Protein AF-A0AAJ2AVD1-F1 (afdb_monomer)

Solvent-accessible surface area (backbone atoms only — not comparable to full-atom values): 3852 Å² total; per-residue (Å²): 105,45,83,46,61,38,47,70,85,38,66,55,98,89,40,66,49,55,65,48,47,37,38,24,42,87,88,69,44,72,39,55,74,64,23,53,50,40,45,39,42,59,76,66,38,86,86,40,75,46,67,68,53,49,49,53,56,45,50,56,54,48,63,73,68,103

Sequence (66 aa):
MRLFYTTHDFVYKGLSYPGIPFLCSEDMELVKPASDYLLWVALENGQTRSHATWKSYAEAIYDYFA

Foldseek 3Di:
DDKDWDDQPDDDPRHGDTLQIFDADPVRHGPVVLRVVSCCLDPPPPVNPDSVSSVVSNVVVVVVVD

Structure (mmCIF, N/CA/C/O backbone):
data_AF-A0AAJ2AVD1-F1
#
_entry.id   AF-A0AAJ2AVD1-F1
#
loop_
_atom_site.group_PDB
_atom_site.id
_atom_site.type_symbol
_atom_site.label_atom_id
_atom_site.label_alt_id
_atom_site.label_comp_id
_atom_site.label_asym_id
_atom_site.label_entity_id
_atom_site.label_seq_id
_atom_site.pdbx_PDB_ins_code
_atom_site.Cartn_x
_atom_site.Cartn_y
_atom_site.Cartn_z
_atom_site.occupancy
_atom_site.B_iso_or_equiv
_atom_site.auth_seq_id
_atom_site.aut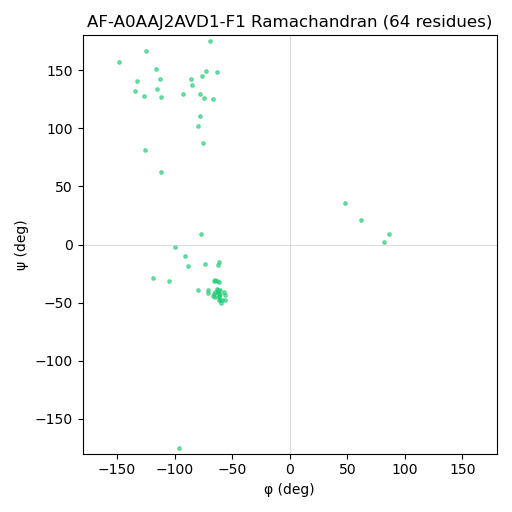h_comp_id
_atom_site.auth_asym_id
_atom_site.auth_atom_id
_atom_site.pdbx_PDB_model_num
ATOM 1 N N . MET A 1 1 ? 4.131 1.596 -15.200 1.00 93.81 1 MET A N 1
ATOM 2 C CA . MET A 1 1 ? 3.445 0.951 -14.046 1.00 93.81 1 MET A CA 1
ATOM 3 C C . MET A 1 1 ? 1.948 1.238 -14.088 1.00 93.81 1 MET A C 1
ATOM 5 O O . MET A 1 1 ? 1.548 2.172 -14.773 1.00 93.81 1 MET A O 1
ATOM 9 N N . ARG A 1 2 ? 1.109 0.468 -13.383 1.00 96.06 2 ARG A N 1
ATOM 10 C CA . ARG A 1 2 ? -0.343 0.705 -13.266 1.00 96.06 2 ARG A CA 1
ATOM 11 C C . ARG A 1 2 ? -0.810 0.557 -11.822 1.00 96.06 2 ARG A C 1
ATOM 13 O O . ARG A 1 2 ? -0.480 -0.433 -11.172 1.00 96.06 2 ARG A O 1
ATOM 20 N N . LEU A 1 3 ? -1.586 1.529 -11.345 1.00 96.81 3 LEU A N 1
ATOM 21 C CA . LEU A 1 3 ? -2.168 1.523 -10.005 1.00 96.81 3 LEU A CA 1
ATOM 22 C C . LEU A 1 3 ? -3.573 0.910 -10.024 1.00 96.81 3 LEU A C 1
ATOM 24 O O . LEU A 1 3 ? -4.427 1.326 -10.807 1.00 96.81 3 LEU A O 1
ATOM 28 N N . PHE A 1 4 ? -3.809 -0.050 -9.136 1.00 97.50 4 PHE A N 1
ATOM 29 C CA . PHE A 1 4 ? -5.080 -0.748 -8.974 1.00 97.50 4 PHE A CA 1
ATOM 30 C C . PHE A 1 4 ? -5.575 -0.662 -7.534 1.00 97.50 4 PHE A C 1
ATOM 32 O O . PHE A 1 4 ? -4.834 -0.290 -6.626 1.00 97.50 4 PHE A O 1
ATOM 39 N N . TYR A 1 5 ? -6.842 -1.024 -7.339 1.00 97.75 5 TYR A N 1
ATOM 40 C CA . TYR A 1 5 ? -7.506 -1.018 -6.044 1.00 97.75 5 TYR A CA 1
ATOM 41 C C . TYR A 1 5 ? -8.245 -2.332 -5.836 1.00 97.75 5 TYR A C 1
ATOM 43 O O . TYR A 1 5 ? -8.846 -2.870 -6.769 1.00 97.75 5 TYR A O 1
ATOM 51 N N . THR A 1 6 ? -8.205 -2.848 -4.614 1.00 97.50 6 THR A N 1
ATOM 52 C CA . THR A 1 6 ? -8.949 -4.052 -4.247 1.00 97.50 6 THR A CA 1
ATOM 53 C C . THR A 1 6 ? -10.458 -3.836 -4.362 1.00 97.50 6 THR A C 1
ATOM 55 O O . THR A 1 6 ? -10.975 -2.738 -4.135 1.00 97.50 6 THR A O 1
ATOM 58 N N . THR A 1 7 ? -11.182 -4.903 -4.687 1.00 97.75 7 THR A N 1
ATOM 59 C CA . THR A 1 7 ? -12.650 -4.944 -4.662 1.00 97.75 7 THR A CA 1
ATOM 60 C C . THR A 1 7 ? -13.138 -5.552 -3.346 1.00 97.75 7 THR A C 1
ATOM 62 O O . THR A 1 7 ? -12.349 -5.884 -2.460 1.00 97.75 7 THR A O 1
ATOM 65 N N . HIS A 1 8 ? -14.452 -5.741 -3.223 1.00 97.62 8 HIS A N 1
ATOM 66 C CA . HIS A 1 8 ? -15.033 -6.467 -2.097 1.00 97.62 8 HIS A CA 1
ATOM 67 C C . HIS A 1 8 ? -14.581 -7.936 -2.004 1.00 97.62 8 HIS A C 1
ATOM 69 O O . HIS A 1 8 ? -14.689 -8.527 -0.929 1.00 97.62 8 HIS A O 1
ATOM 75 N N . ASP A 1 9 ? -14.037 -8.500 -3.085 1.00 97.88 9 ASP A N 1
ATOM 76 C CA . ASP A 1 9 ? -13.539 -9.879 -3.136 1.00 97.88 9 ASP A CA 1
ATOM 77 C C . ASP A 1 9 ? -12.214 -10.050 -2.382 1.00 97.88 9 ASP A C 1
ATOM 79 O O . ASP A 1 9 ? -11.822 -11.167 -2.040 1.00 97.88 9 ASP A O 1
ATOM 83 N N . PHE A 1 10 ? -11.515 -8.948 -2.093 1.00 96.62 10 PHE A N 1
ATOM 84 C CA . PHE A 1 1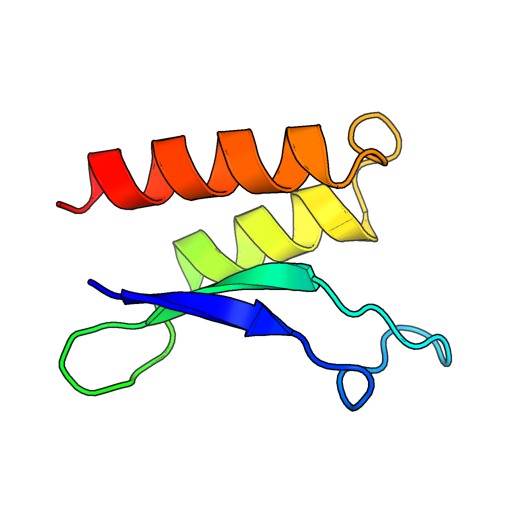0 ? -10.308 -8.986 -1.283 1.00 96.62 10 PHE A CA 1
ATOM 85 C C . PHE A 1 10 ? -10.666 -9.101 0.200 1.00 96.62 10 PHE A C 1
ATOM 87 O O . PHE A 1 10 ? -11.176 -8.160 0.819 1.00 96.62 10 PHE A O 1
ATOM 94 N N . VAL A 1 11 ? -10.372 -10.268 0.771 1.00 96.69 11 VAL A N 1
ATOM 95 C CA . VAL A 1 11 ? -10.656 -10.594 2.169 1.00 96.69 11 VAL A CA 1
ATOM 96 C C . VAL A 1 11 ? -9.356 -10.723 2.949 1.00 96.69 11 VAL A C 1
ATOM 98 O O . VAL A 1 11 ? -8.478 -11.511 2.602 1.00 96.69 11 VAL A O 1
ATOM 101 N N . TYR A 1 12 ? -9.268 -9.996 4.058 1.00 94.62 12 TYR A N 1
ATOM 102 C CA . TYR A 1 12 ? -8.161 -10.073 4.999 1.00 94.62 12 TYR A CA 1
ATOM 103 C C . TYR A 1 12 ? -8.688 -10.330 6.408 1.00 94.62 12 TYR A C 1
ATOM 105 O O . TYR A 1 12 ? -9.595 -9.646 6.874 1.00 94.62 12 TYR A O 1
ATOM 113 N N . LYS A 1 13 ? -8.155 -11.355 7.089 1.00 94.81 13 LYS A N 1
ATOM 114 C CA . LYS A 1 13 ? -8.607 -11.780 8.433 1.00 94.81 13 LYS A CA 1
ATOM 115 C C . LYS A 1 13 ? -10.144 -11.925 8.545 1.00 94.81 13 LYS A C 1
ATOM 117 O O . LYS A 1 13 ? -10.730 -11.629 9.580 1.00 94.81 13 LYS A O 1
ATOM 122 N N . GLY A 1 14 ? -10.793 -12.386 7.470 1.00 96.25 14 GLY A N 1
ATOM 123 C CA . GLY A 1 14 ? -12.244 -12.607 7.405 1.00 96.25 14 GLY A CA 1
ATOM 124 C C . GLY A 1 14 ? -13.095 -11.362 7.121 1.00 96.25 14 GLY A C 1
ATOM 125 O O . GLY A 1 14 ? -14.316 -11.476 7.071 1.00 96.25 14 GLY A O 1
ATOM 126 N N . LEU A 1 15 ? -12.483 -10.194 6.911 1.00 95.06 15 LEU A N 1
ATOM 127 C CA . LEU A 1 15 ? -13.174 -8.947 6.580 1.00 95.06 15 LEU A CA 1
ATOM 128 C C . LEU A 1 15 ? -12.841 -8.508 5.150 1.00 95.06 15 LEU A C 1
ATOM 130 O O . LEU A 1 15 ? -11.714 -8.670 4.688 1.00 95.06 15 LEU A O 1
ATOM 134 N N . SER A 1 16 ? -13.832 -7.957 4.452 1.00 96.44 16 SER A N 1
ATOM 135 C CA . SER A 1 16 ? -13.666 -7.391 3.109 1.00 96.44 16 SER A CA 1
ATOM 136 C C . SER A 1 16 ? -13.019 -6.007 3.198 1.00 96.44 16 SER A C 1
ATOM 138 O O . SER A 1 16 ? -13.497 -5.157 3.953 1.00 96.44 16 SER A O 1
ATOM 140 N N . TYR A 1 17 ? -11.959 -5.776 2.420 1.00 94.62 17 TYR A N 1
ATOM 141 C CA . TYR A 1 17 ? -11.256 -4.491 2.356 1.00 94.62 17 TYR A CA 1
ATOM 142 C C . TYR A 1 17 ? -11.170 -3.974 0.913 1.00 94.62 17 TYR A C 1
ATOM 144 O O . TYR A 1 17 ? -10.134 -4.139 0.263 1.00 94.62 17 TYR A O 1
ATOM 152 N N . PRO A 1 18 ? -12.233 -3.339 0.392 1.00 96.00 18 PRO A N 1
ATOM 153 C CA . PRO A 1 18 ? -12.185 -2.656 -0.896 1.00 96.00 18 PRO A CA 1
ATOM 154 C C . PRO A 1 18 ? -11.376 -1.351 -0.809 1.00 96.00 18 PRO A C 1
ATOM 156 O O . PRO A 1 18 ? -11.392 -0.655 0.207 1.00 96.00 18 PRO A O 1
ATOM 159 N N . GLY A 1 19 ? -10.726 -0.973 -1.909 1.00 96.25 19 GLY A N 1
ATOM 160 C CA . GLY A 1 19 ? -10.034 0.311 -2.037 1.00 96.25 19 GLY A CA 1
ATOM 161 C C . GLY A 1 19 ? -8.593 0.339 -1.523 1.00 96.25 19 GLY A C 1
ATOM 162 O O . GLY A 1 19 ? -8.009 1.421 -1.467 1.00 96.25 19 GLY A O 1
ATOM 163 N N . ILE A 1 20 ? -8.000 -0.807 -1.174 1.00 96.88 20 ILE A N 1
ATOM 164 C CA . ILE A 1 20 ? -6.570 -0.887 -0.861 1.00 96.88 20 ILE A CA 1
ATOM 165 C C . ILE A 1 20 ? -5.778 -0.807 -2.170 1.00 96.88 20 ILE A C 1
ATOM 167 O O . ILE A 1 20 ? -6.036 -1.599 -3.081 1.00 96.88 20 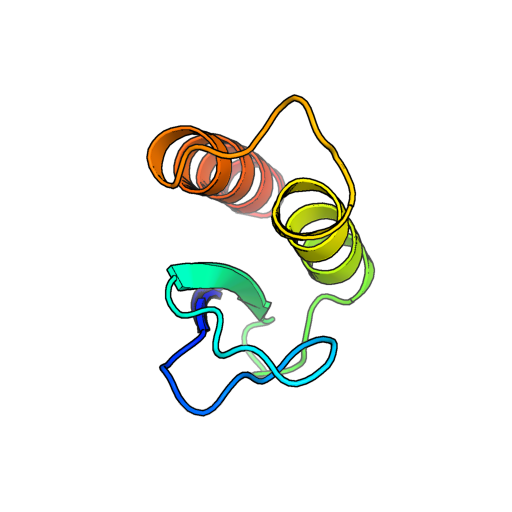ILE A O 1
ATOM 171 N N . PRO A 1 21 ? -4.825 0.127 -2.284 1.00 97.69 21 PRO A N 1
ATOM 172 C CA . PRO A 1 21 ? -4.032 0.286 -3.489 1.00 97.69 21 PRO A CA 1
ATOM 173 C C . PRO A 1 21 ? -2.944 -0.788 -3.617 1.00 97.69 21 PRO A C 1
ATOM 175 O O . PRO A 1 21 ? -2.326 -1.187 -2.631 1.00 97.69 21 PRO A O 1
ATOM 178 N N . PHE A 1 22 ? -2.662 -1.208 -4.848 1.00 97.56 22 PHE A N 1
ATOM 179 C CA . PHE A 1 22 ? -1.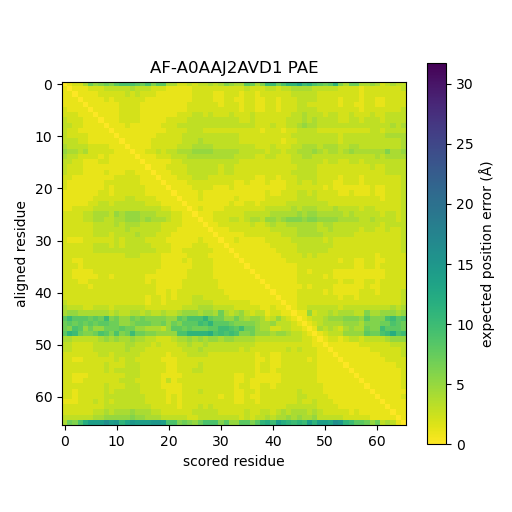520 -2.057 -5.195 1.00 97.56 22 PHE A CA 1
ATOM 180 C C . PHE A 1 22 ? -1.026 -1.743 -6.610 1.00 97.56 22 PHE A C 1
ATOM 182 O O . PHE A 1 22 ? -1.762 -1.187 -7.430 1.00 97.56 22 PHE A O 1
ATOM 189 N N . LEU A 1 23 ? 0.234 -2.070 -6.897 1.00 97.19 23 LEU A N 1
ATOM 190 C CA . LEU A 1 23 ? 0.905 -1.664 -8.131 1.00 97.19 23 LEU A CA 1
ATOM 191 C C . LEU A 1 23 ? 1.244 -2.882 -8.990 1.00 97.19 23 LEU A C 1
ATOM 193 O O . LEU A 1 23 ? 1.828 -3.843 -8.488 1.00 97.19 23 LEU A O 1
ATOM 197 N N . CYS A 1 24 ? 0.952 -2.807 -10.287 1.00 97.06 24 CYS A N 1
ATOM 198 C CA . CYS A 1 24 ? 1.395 -3.799 -11.264 1.00 97.06 24 CYS A CA 1
ATOM 199 C C . CYS A 1 24 ? 2.342 -3.198 -12.311 1.00 97.06 24 CYS A C 1
ATOM 201 O O . CYS A 1 24 ? 2.253 -2.012 -12.658 1.00 97.06 24 CYS A O 1
ATOM 203 N N . SER A 1 25 ? 3.233 -4.039 -12.832 1.00 95.56 25 SER A N 1
ATOM 204 C CA . SER A 1 25 ? 4.057 -3.756 -14.003 1.00 95.56 25 SER A CA 1
ATOM 205 C C . SER A 1 25 ? 3.211 -3.696 -15.277 1.00 95.56 25 SER A C 1
ATOM 207 O O . SER A 1 25 ? 2.000 -3.931 -15.267 1.00 95.56 25 SER A O 1
ATOM 209 N N . GLU A 1 26 ? 3.843 -3.340 -16.394 1.00 93.75 26 GLU A N 1
ATOM 210 C CA . GLU A 1 26 ? 3.175 -3.339 -17.702 1.00 93.75 26 GLU A CA 1
ATOM 211 C C . GLU A 1 26 ? 2.758 -4.746 -18.140 1.00 93.75 26 GLU A C 1
ATOM 213 O O . GLU A 1 26 ? 1.699 -4.901 -18.747 1.00 93.75 26 GLU A O 1
ATOM 218 N N . ASP A 1 27 ? 3.511 -5.760 -17.713 1.00 96.19 27 ASP A N 1
ATOM 219 C CA . ASP A 1 27 ? 3.225 -7.181 -17.927 1.00 96.19 27 ASP A CA 1
ATOM 220 C C . ASP A 1 27 ? 2.131 -7.727 -16.991 1.00 96.19 27 ASP A C 1
ATOM 222 O O . ASP A 1 27 ? 1.894 -8.931 -16.938 1.00 96.19 27 ASP A O 1
ATOM 226 N N . MET A 1 28 ? 1.442 -6.849 -16.248 1.00 95.31 28 MET A N 1
ATOM 227 C CA . MET A 1 28 ? 0.410 -7.198 -15.263 1.00 95.31 28 MET A CA 1
ATOM 228 C C . MET A 1 28 ? 0.923 -8.051 -14.092 1.00 95.31 28 MET A C 1
ATOM 230 O O . MET A 1 28 ? 0.130 -8.668 -13.379 1.00 95.31 28 MET A O 1
ATOM 234 N N . GLU A 1 29 ? 2.230 -8.035 -13.833 1.00 96.69 29 GLU A N 1
ATOM 235 C CA . GLU A 1 29 ? 2.807 -8.664 -12.648 1.00 96.69 29 GLU A CA 1
ATOM 236 C C . GLU A 1 29 ? 2.762 -7.720 -11.448 1.00 96.69 29 GLU A C 1
ATOM 238 O O . GLU A 1 29 ? 2.982 -6.515 -11.569 1.00 96.69 29 GLU A O 1
ATOM 243 N N . LEU A 1 30 ? 2.502 -8.265 -10.260 1.00 95.88 30 LEU A N 1
ATOM 244 C CA . LEU A 1 30 ? 2.479 -7.477 -9.034 1.00 95.88 30 LEU A CA 1
ATOM 245 C C . LEU A 1 30 ? 3.885 -6.954 -8.710 1.00 95.88 30 LEU A C 1
ATOM 247 O O . LEU A 1 30 ? 4.822 -7.731 -8.517 1.00 95.88 30 LEU A O 1
ATOM 251 N N . VAL A 1 31 ? 4.024 -5.640 -8.538 1.00 96.88 31 VAL A N 1
ATOM 252 C CA . VAL A 1 31 ? 5.251 -5.039 -8.003 1.00 96.88 31 VAL A CA 1
ATOM 253 C C . VAL A 1 31 ? 5.263 -5.295 -6.503 1.00 96.88 31 VAL A C 1
ATOM 255 O O . VAL A 1 31 ? 4.741 -4.510 -5.705 1.00 96.88 31 VAL A O 1
ATOM 258 N N . LYS A 1 32 ? 5.811 -6.450 -6.125 1.00 96.19 32 LYS A N 1
ATOM 259 C CA . LYS A 1 32 ? 5.685 -7.000 -4.774 1.00 96.19 32 LYS A CA 1
ATOM 260 C C . LYS A 1 32 ? 6.168 -6.046 -3.669 1.00 96.19 32 LYS A C 1
ATOM 262 O O . LYS A 1 32 ? 5.391 -5.827 -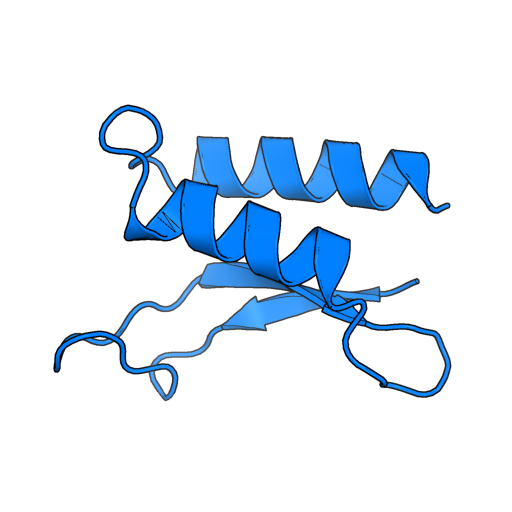2.748 1.00 96.19 32 LYS A O 1
ATOM 267 N N . PRO A 1 33 ? 7.355 -5.406 -3.746 1.00 96.00 33 PRO A N 1
ATOM 268 C CA . PRO A 1 33 ? 7.811 -4.522 -2.669 1.00 96.00 33 PRO A CA 1
ATOM 269 C C . PRO A 1 33 ? 6.888 -3.314 -2.444 1.00 96.00 33 PRO A C 1
ATOM 271 O O . PRO A 1 33 ? 6.586 -2.965 -1.306 1.00 96.00 33 PRO A O 1
ATOM 274 N N . ALA A 1 3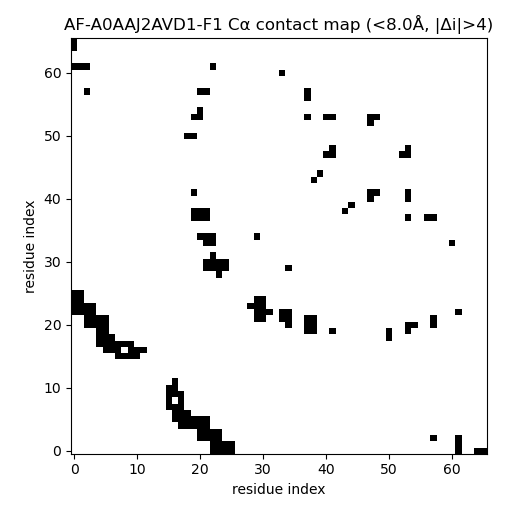4 ? 6.406 -2.705 -3.532 1.00 96.50 34 ALA A N 1
ATOM 275 C CA . ALA A 1 34 ? 5.487 -1.570 -3.483 1.00 96.50 34 ALA A CA 1
ATOM 276 C C . ALA A 1 34 ? 4.120 -1.980 -2.915 1.00 96.50 34 ALA A C 1
ATOM 278 O O . ALA A 1 34 ? 3.567 -1.307 -2.047 1.00 96.50 34 ALA A O 1
ATOM 279 N N . SER A 1 35 ? 3.600 -3.118 -3.376 1.00 97.25 35 SER A N 1
ATOM 280 C CA . SER A 1 35 ? 2.287 -3.622 -2.969 1.00 97.25 35 SER A CA 1
ATOM 281 C C . SER A 1 35 ? 2.280 -4.127 -1.524 1.00 97.25 35 SER A C 1
ATOM 283 O O . SER A 1 35 ? 1.335 -3.840 -0.795 1.00 97.25 35 SER A O 1
ATOM 285 N N . ASP A 1 36 ? 3.344 -4.797 -1.068 1.00 97.00 36 ASP A N 1
ATOM 286 C CA . ASP A 1 36 ? 3.495 -5.234 0.327 1.00 97.00 36 ASP A CA 1
ATOM 287 C C . ASP A 1 36 ? 3.498 -4.033 1.286 1.00 97.00 36 ASP A C 1
ATOM 289 O O . ASP A 1 36 ? 2.845 -4.059 2.331 1.00 97.00 36 ASP A O 1
ATOM 293 N N . TYR A 1 37 ? 4.197 -2.954 0.919 1.00 97.06 37 TYR A N 1
ATOM 294 C CA . TYR A 1 37 ? 4.211 -1.730 1.713 1.00 97.06 37 TYR A CA 1
ATOM 295 C C . TYR A 1 37 ? 2.829 -1.067 1.776 1.00 97.06 37 TYR A C 1
ATOM 297 O O . TYR A 1 37 ? 2.376 -0.703 2.861 1.00 97.06 37 TYR A O 1
ATOM 305 N N . LEU A 1 38 ? 2.127 -0.948 0.645 1.00 96.94 38 LEU A N 1
ATOM 306 C CA . LEU A 1 38 ? 0.775 -0.381 0.608 1.00 96.94 38 LEU A CA 1
ATOM 307 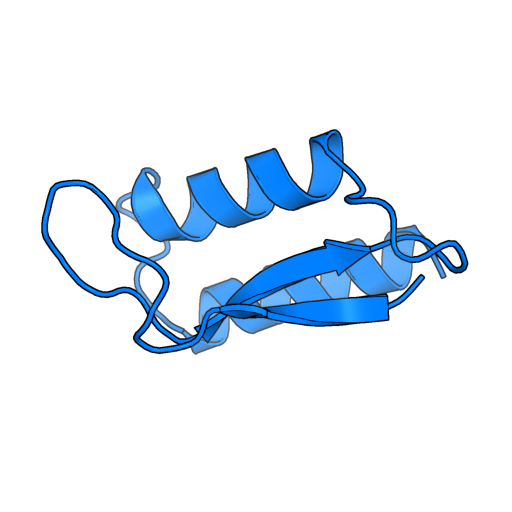C C . LEU A 1 38 ? -0.233 -1.220 1.406 1.00 96.94 38 LEU A C 1
ATOM 309 O O . LEU A 1 38 ? -1.061 -0.662 2.129 1.00 96.94 38 LEU A O 1
ATOM 313 N N . LEU A 1 39 ? -0.119 -2.550 1.350 1.00 96.38 39 LEU A N 1
ATOM 314 C CA . LEU A 1 39 ? -0.901 -3.459 2.188 1.00 96.38 39 LEU A CA 1
ATOM 315 C C . LEU A 1 39 ? -0.609 -3.239 3.673 1.00 96.38 39 LEU A C 1
ATOM 317 O O . LEU A 1 39 ? -1.543 -3.146 4.464 1.00 96.38 39 LEU A O 1
ATOM 321 N N . TRP A 1 40 ? 0.660 -3.102 4.062 1.00 96.75 40 TRP A N 1
ATOM 322 C CA . TRP A 1 40 ? 1.025 -2.801 5.447 1.00 96.75 40 TRP A CA 1
ATOM 323 C C . TRP A 1 40 ? 0.456 -1.451 5.912 1.00 96.75 40 TRP A C 1
ATOM 325 O O . TRP A 1 40 ? -0.123 -1.380 6.999 1.00 96.75 40 TRP A O 1
ATOM 335 N N . VAL A 1 41 ? 0.548 -0.402 5.083 1.00 96.38 41 VAL A N 1
ATOM 336 C CA . VAL A 1 41 ? -0.051 0.917 5.358 1.00 96.38 41 VAL A CA 1
ATOM 337 C C . VAL A 1 41 ? -1.562 0.797 5.580 1.00 96.38 41 VAL A C 1
ATOM 339 O O . VAL A 1 41 ? -2.099 1.437 6.482 1.00 96.38 41 VAL A O 1
ATOM 342 N N . ALA A 1 42 ? -2.259 -0.019 4.792 1.00 95.62 42 ALA A N 1
ATOM 343 C CA . ALA A 1 42 ? -3.709 -0.145 4.900 1.00 95.62 42 ALA A CA 1
ATOM 344 C C . ALA A 1 42 ? -4.180 -1.055 6.045 1.00 95.62 42 ALA A C 1
ATOM 346 O O . ALA A 1 42 ? -5.179 -0.757 6.701 1.00 95.62 42 ALA A O 1
ATOM 347 N N . LEU A 1 43 ? -3.482 -2.168 6.280 1.00 94.94 43 LEU A N 1
ATOM 348 C CA . LEU A 1 43 ? -3.978 -3.269 7.110 1.00 94.94 43 LEU A CA 1
ATOM 349 C C . LEU A 1 43 ? -3.341 -3.337 8.496 1.00 94.94 43 LEU A C 1
ATOM 351 O O . LEU A 1 43 ? -3.989 -3.777 9.444 1.00 94.94 43 LEU A O 1
ATOM 355 N N . GLU A 1 44 ? -2.082 -2.926 8.625 1.00 93.38 44 GLU A N 1
ATOM 356 C CA . GLU A 1 44 ? -1.286 -3.180 9.831 1.00 93.38 44 GLU A CA 1
ATOM 357 C C . GLU A 1 44 ? -0.845 -1.885 10.524 1.00 93.38 44 GLU A C 1
ATOM 359 O O . GLU A 1 44 ? -0.712 -1.843 11.750 1.00 93.38 44 GLU A O 1
ATOM 364 N N . ASN A 1 45 ? -0.677 -0.791 9.780 1.00 91.94 45 ASN A N 1
ATOM 365 C CA . ASN A 1 45 ? -0.344 0.501 10.362 1.00 91.94 45 ASN A CA 1
ATOM 366 C C . ASN A 1 45 ? -1.590 1.192 10.947 1.00 91.94 45 ASN A C 1
ATOM 368 O O . ASN A 1 45 ? -2.394 1.815 10.254 1.00 91.94 45 ASN A O 1
ATOM 372 N N . GLY A 1 46 ? -1.724 1.131 12.274 1.00 86.31 46 GLY A N 1
ATOM 373 C CA . GLY A 1 46 ? -2.862 1.697 13.003 1.00 86.31 46 GLY A CA 1
ATOM 374 C C . GLY A 1 46 ? -3.056 3.215 12.868 1.00 86.31 46 GLY A C 1
ATOM 375 O O . GLY A 1 46 ? -4.138 3.697 13.203 1.00 86.31 46 GLY A O 1
ATOM 376 N N . GLN A 1 47 ? -2.058 3.961 12.382 1.00 89.19 47 GLN A N 1
ATOM 377 C CA . GLN A 1 47 ? -2.132 5.419 12.209 1.00 89.19 47 GLN A CA 1
ATOM 378 C C . GLN A 1 47 ? -2.696 5.838 10.846 1.00 89.19 47 GLN A C 1
ATOM 380 O O . GLN A 1 47 ? -3.169 6.960 10.685 1.00 89.19 47 GLN A O 1
ATOM 385 N N . THR A 1 48 ? -2.690 4.942 9.864 1.00 88.56 48 THR A N 1
ATOM 386 C CA . THR A 1 48 ? -3.066 5.238 8.481 1.00 88.56 48 THR A CA 1
ATOM 387 C C . THR A 1 48 ? -4.362 4.522 8.139 1.00 88.56 48 THR A C 1
ATOM 389 O O . THR A 1 48 ? -4.384 3.666 7.275 1.00 88.56 48 THR A O 1
ATOM 392 N N . ARG A 1 49 ? -5.465 4.838 8.829 1.00 81.81 49 ARG A N 1
ATOM 393 C CA . ARG A 1 49 ? -6.767 4.165 8.612 1.00 81.81 49 ARG A CA 1
ATOM 394 C C . ARG A 1 49 ? -7.672 4.832 7.576 1.00 81.81 49 ARG A C 1
ATOM 396 O O . ARG A 1 49 ? -8.711 4.278 7.234 1.00 81.81 49 ARG A O 1
ATOM 403 N N . SER A 1 50 ? -7.334 6.036 7.120 1.00 92.31 50 SER A N 1
ATOM 404 C CA . SER A 1 50 ? -8.178 6.754 6.164 1.00 92.31 50 SER A CA 1
ATOM 405 C C . SER A 1 50 ? -7.864 6.328 4.728 1.00 92.31 50 SER A C 1
ATOM 407 O O . SER A 1 50 ? -6.699 6.247 4.340 1.00 92.31 50 SER A O 1
ATOM 409 N N . HIS A 1 51 ? -8.903 6.130 3.914 1.00 92.06 51 HIS A N 1
ATOM 410 C CA . HIS A 1 51 ? -8.740 5.796 2.494 1.00 92.06 51 HIS A CA 1
ATOM 411 C C . HIS A 1 51 ? -8.005 6.907 1.727 1.00 92.06 51 HIS A C 1
ATOM 413 O O . HIS A 1 51 ? -7.251 6.630 0.797 1.00 92.06 51 HIS A O 1
ATOM 419 N N . ALA A 1 52 ? -8.187 8.168 2.138 1.00 94.81 52 ALA A N 1
ATOM 420 C CA . ALA A 1 52 ? -7.461 9.299 1.567 1.00 94.81 52 ALA A CA 1
ATOM 421 C C . ALA A 1 52 ? -5.951 9.170 1.808 1.00 94.81 52 ALA A C 1
ATOM 423 O O . ALA A 1 52 ? -5.165 9.381 0.891 1.00 94.81 52 ALA A O 1
ATOM 424 N N . THR A 1 53 ? -5.550 8.742 3.011 1.00 95.38 53 THR A N 1
ATOM 425 C CA . THR A 1 53 ? -4.148 8.458 3.326 1.00 95.38 53 THR A CA 1
ATOM 426 C C . THR A 1 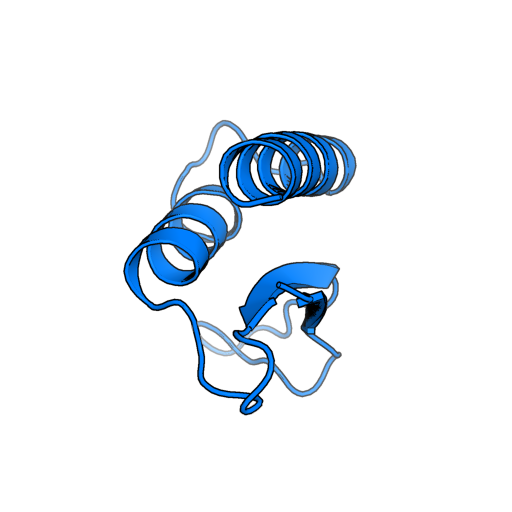53 ? -3.602 7.365 2.413 1.00 95.38 53 THR A C 1
ATOM 428 O O . THR A 1 53 ? -2.574 7.580 1.783 1.00 95.38 53 THR A O 1
ATOM 431 N N . TRP A 1 54 ? -4.294 6.229 2.272 1.00 96.25 54 TRP A N 1
ATOM 432 C CA . TRP A 1 54 ? -3.840 5.136 1.396 1.00 96.25 54 TRP A CA 1
ATOM 433 C C . TRP A 1 54 ? -3.615 5.608 -0.035 1.00 96.25 54 TRP A C 1
ATOM 435 O O . TRP A 1 54 ? -2.588 5.296 -0.633 1.00 96.25 54 TRP A O 1
ATOM 445 N N . LYS A 1 55 ? -4.551 6.411 -0.550 1.00 96.38 55 LYS A N 1
ATOM 446 C CA . LYS A 1 55 ? -4.460 6.997 -1.883 1.00 96.38 55 LYS A CA 1
ATOM 447 C C . LYS A 1 55 ? -3.222 7.886 -2.029 1.00 96.38 55 LYS A C 1
ATOM 449 O O . LYS A 1 55 ? -2.476 7.691 -2.979 1.00 96.38 55 LYS A O 1
ATOM 454 N N . SER A 1 56 ? -2.948 8.782 -1.079 1.00 96.88 56 SER A N 1
ATOM 455 C CA . SER A 1 56 ? -1.756 9.642 -1.140 1.00 96.88 56 SER A CA 1
ATOM 456 C C . SER A 1 56 ? -0.443 8.853 -1.109 1.00 96.88 56 SER A C 1
ATOM 458 O O . SER A 1 56 ? 0.485 9.186 -1.840 1.00 96.88 56 SER A O 1
ATOM 460 N N . TYR A 1 57 ? -0.355 7.785 -0.306 1.00 96.81 57 TYR A N 1
ATOM 461 C CA . TYR A 1 57 ? 0.816 6.897 -0.327 1.00 96.81 57 TYR A CA 1
ATOM 462 C C . TYR A 1 57 ? 0.953 6.168 -1.668 1.00 96.81 57 TYR A C 1
ATOM 464 O O . TYR A 1 57 ? 2.059 6.032 -2.185 1.00 96.81 57 TYR A O 1
ATOM 472 N N . ALA A 1 58 ? -0.159 5.712 -2.243 1.00 97.12 58 ALA A N 1
ATOM 473 C CA . ALA A 1 58 ? -0.165 5.036 -3.532 1.00 97.12 58 ALA A CA 1
ATOM 474 C C . ALA A 1 58 ? 0.249 5.948 -4.686 1.00 97.12 58 ALA A C 1
ATOM 476 O O . ALA A 1 58 ? 1.036 5.521 -5.524 1.00 97.12 58 ALA A O 1
ATOM 477 N N . GLU A 1 59 ? -0.239 7.188 -4.705 1.00 96.94 59 GLU A N 1
ATOM 478 C CA . GLU A 1 59 ? 0.159 8.212 -5.676 1.00 96.94 59 GLU A CA 1
ATOM 479 C C . GLU A 1 59 ? 1.658 8.510 -5.561 1.00 96.94 59 GLU A C 1
ATOM 481 O O . GLU A 1 59 ? 2.367 8.424 -6.556 1.00 96.94 59 GLU A O 1
ATOM 486 N N . ALA A 1 60 ? 2.175 8.715 -4.344 1.00 97.25 60 ALA A N 1
ATOM 487 C CA . ALA A 1 60 ? 3.603 8.955 -4.134 1.00 97.25 60 ALA A CA 1
ATOM 488 C C . ALA A 1 60 ? 4.490 7.785 -4.603 1.00 97.25 60 ALA A C 1
ATOM 490 O O . ALA A 1 60 ? 5.561 7.997 -5.170 1.00 97.25 60 ALA A O 1
ATOM 491 N N . ILE A 1 61 ? 4.059 6.541 -4.375 1.00 96.12 61 ILE A N 1
ATOM 492 C CA . ILE A 1 61 ? 4.778 5.351 -4.851 1.00 96.12 61 ILE A CA 1
ATOM 493 C C . ILE A 1 61 ? 4.669 5.214 -6.364 1.00 96.12 61 ILE A C 1
ATOM 495 O O . ILE A 1 61 ? 5.654 4.870 -7.011 1.00 96.12 61 ILE A O 1
ATOM 499 N N . TYR A 1 62 ? 3.490 5.461 -6.930 1.00 96.31 62 TYR A N 1
ATOM 500 C CA . TYR A 1 62 ? 3.288 5.429 -8.371 1.00 96.31 62 TYR A CA 1
ATOM 501 C C . TYR A 1 62 ? 4.211 6.436 -9.067 1.00 96.31 62 TYR A C 1
ATOM 503 O O . TYR A 1 62 ? 4.934 6.042 -9.978 1.00 96.31 62 TYR A O 1
ATOM 511 N N . ASP A 1 63 ? 4.260 7.676 -8.575 1.00 96.25 63 ASP A N 1
ATOM 512 C CA . ASP A 1 63 ? 5.114 8.745 -9.102 1.00 96.25 63 ASP A CA 1
ATOM 513 C C . ASP A 1 63 ? 6.611 8.424 -8.976 1.00 96.25 63 ASP A C 1
ATOM 515 O O . ASP A 1 63 ? 7.395 8.819 -9.830 1.00 96.25 63 ASP A O 1
ATOM 519 N N . TYR A 1 64 ? 7.027 7.681 -7.943 1.00 94.00 64 TYR A N 1
ATOM 520 C CA . TYR A 1 64 ? 8.418 7.230 -7.793 1.00 94.00 64 TYR A CA 1
ATOM 521 C C . TYR A 1 64 ? 8.853 6.232 -8.883 1.00 94.00 64 TYR A C 1
ATOM 523 O O . TYR A 1 64 ? 10.030 6.191 -9.239 1.00 94.00 64 TYR A O 1
ATOM 531 N N . PHE A 1 65 ? 7.927 5.410 -9.388 1.00 89.38 65 PHE A N 1
ATOM 532 C CA . PHE A 1 65 ? 8.198 4.397 -10.419 1.00 89.38 65 PHE A CA 1
ATOM 533 C C . PHE A 1 65 ? 7.793 4.826 -11.841 1.00 89.38 65 PHE A C 1
ATOM 535 O O . PHE A 1 65 ? 7.952 4.026 -12.770 1.00 89.38 65 PHE A O 1
ATOM 542 N N . ALA A 1 66 ? 7.213 6.017 -12.003 1.00 81.69 66 ALA A N 1
ATOM 543 C CA . ALA A 1 66 ? 6.833 6.595 -13.291 1.00 81.69 66 ALA A CA 1
ATOM 544 C C . ALA A 1 66 ? 8.040 7.244 -13.98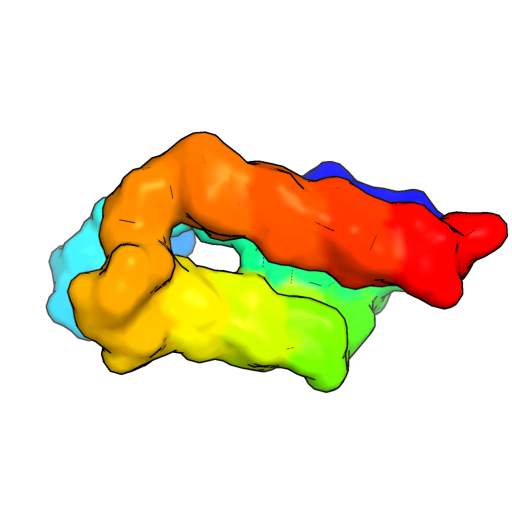5 1.00 81.69 66 ALA A C 1
ATOM 546 O O . ALA A 1 66 ? 8.117 7.105 -15.227 1.00 81.69 66 ALA A O 1
#

Secondary structure (DSSP, 8-state):
-EEEE--TT-EETTEE-TT-EEEE-TTS-B-HHHHHHHHHHHHT-TT---HHHHHHHHHHHHHHH-

Radius of gyration: 11.39 Å; Cα contacts (8 Å, |Δi|>4): 92; chains: 1; bounding box: 24×22×31 Å

Mean predicted aligned error: 2.5 Å

pLDDT: mean 95.16, std 3.29, range [81.69, 97.88]